Protein AF-A0A5R9L4I1-F1 (afdb_monomer_lite)

Structure (mmCIF, N/CA/C/O backbone):
data_AF-A0A5R9L4I1-F1
#
_entry.id   AF-A0A5R9L4I1-F1
#
loop_
_atom_site.group_PDB
_atom_site.id
_atom_site.type_symbol
_atom_site.label_atom_id
_atom_site.label_alt_id
_atom_site.label_comp_id
_atom_site.label_asym_id
_atom_site.label_entity_id
_atom_site.label_seq_id
_atom_site.pdbx_PDB_ins_code
_atom_site.Cartn_x
_atom_site.Cartn_y
_atom_site.Cartn_z
_atom_site.occupancy
_atom_site.B_iso_or_equiv
_atom_site.auth_seq_id
_atom_site.auth_comp_id
_atom_site.auth_asym_id
_atom_site.auth_atom_id
_atom_site.pdbx_PDB_model_num
ATOM 1 N N . MET A 1 1 ? -6.259 -17.567 17.621 1.00 64.69 1 MET A N 1
ATOM 2 C CA . MET A 1 1 ? -7.019 -17.198 16.410 1.00 64.69 1 MET A CA 1
ATOM 3 C C . MET A 1 1 ? -6.577 -15.805 16.009 1.00 64.69 1 MET A C 1
ATOM 5 O O . MET A 1 1 ? -6.656 -14.917 16.851 1.00 64.69 1 MET A O 1
ATOM 9 N N . THR A 1 2 ? -6.075 -15.636 14.792 1.00 69.19 2 THR A N 1
ATOM 10 C CA . THR A 1 2 ? -5.610 -14.342 14.271 1.00 69.19 2 THR A CA 1
ATOM 11 C C . THR A 1 2 ? -6.643 -13.841 13.271 1.00 69.19 2 THR A C 1
ATOM 13 O O . THR A 1 2 ? -7.055 -14.601 12.399 1.00 69.19 2 THR A O 1
ATOM 16 N N . TYR A 1 3 ? -7.086 -12.593 13.415 1.00 75.25 3 TYR A N 1
ATOM 17 C CA . TYR A 1 3 ? -8.052 -11.969 12.513 1.00 75.25 3 TYR A CA 1
ATOM 18 C C . TYR A 1 3 ? -7.329 -10.938 11.649 1.00 75.25 3 TYR A C 1
ATOM 20 O O . TYR A 1 3 ? -6.651 -10.067 12.190 1.00 75.25 3 TYR A O 1
ATOM 28 N N . LYS A 1 4 ? -7.490 -11.017 10.323 1.00 80.75 4 LYS A N 1
ATOM 29 C CA . LYS A 1 4 ? -7.119 -9.927 9.412 1.00 80.75 4 LYS A CA 1
ATOM 30 C C . LYS A 1 4 ? -8.356 -9.058 9.205 1.00 80.75 4 LYS A C 1
ATOM 32 O O . LYS A 1 4 ? -9.328 -9.515 8.612 1.00 80.75 4 LYS A O 1
ATOM 37 N N . ILE A 1 5 ? -8.331 -7.834 9.727 1.00 81.00 5 ILE A N 1
ATOM 38 C CA . ILE A 1 5 ? -9.404 -6.848 9.556 1.00 81.00 5 ILE A CA 1
ATOM 39 C C . ILE A 1 5 ? -8.818 -5.682 8.768 1.00 81.00 5 ILE A C 1
ATOM 41 O O . ILE A 1 5 ? -7.842 -5.074 9.199 1.00 81.00 5 ILE A O 1
ATOM 45 N N . VAL A 1 6 ? -9.395 -5.397 7.602 1.00 81.06 6 VAL A N 1
ATOM 46 C CA . VAL A 1 6 ? -9.014 -4.239 6.790 1.00 81.06 6 VAL A CA 1
ATOM 47 C C . VAL A 1 6 ? -9.840 -3.052 7.268 1.00 81.06 6 VAL A C 1
ATOM 49 O O . VAL A 1 6 ? -11.062 -3.057 7.135 1.00 81.06 6 VAL A O 1
ATOM 52 N N . CYS A 1 7 ? -9.176 -2.052 7.840 1.00 83.12 7 CYS A N 1
ATOM 53 C CA . CYS A 1 7 ? -9.816 -0.850 8.360 1.00 83.12 7 CYS A CA 1
ATOM 54 C C . CYS A 1 7 ? -9.300 0.377 7.597 1.00 83.12 7 CYS A C 1
ATOM 56 O O . CYS A 1 7 ? -8.091 0.482 7.384 1.00 83.12 7 CYS A O 1
ATOM 58 N N . PRO A 1 8 ? -10.173 1.317 7.197 1.00 83.06 8 PRO A N 1
ATOM 59 C CA . PRO A 1 8 ? -9.726 2.561 6.588 1.00 83.06 8 PRO A CA 1
ATOM 60 C C . PRO A 1 8 ? -8.995 3.430 7.618 1.00 83.06 8 PRO A C 1
ATOM 62 O O . PRO A 1 8 ? -9.399 3.507 8.780 1.00 83.06 8 PRO A O 1
ATOM 65 N N . VAL A 1 9 ? -7.951 4.124 7.169 1.00 85.00 9 VAL A N 1
ATOM 66 C CA . VAL A 1 9 ? -7.280 5.166 7.953 1.00 85.00 9 VAL A CA 1
ATOM 67 C C . VAL A 1 9 ? -7.997 6.490 7.696 1.00 85.00 9 VAL A C 1
ATOM 69 O O . VAL A 1 9 ? -8.077 6.941 6.554 1.00 85.00 9 VAL A O 1
ATOM 72 N N . GLN A 1 10 ? -8.522 7.124 8.743 1.00 90.00 10 GLN A N 1
ATOM 73 C CA . GLN A 1 10 ? -9.160 8.443 8.666 1.00 90.00 10 GLN A CA 1
ATOM 74 C C . GLN A 1 10 ? -8.562 9.352 9.737 1.00 90.00 10 GLN A C 1
ATOM 76 O O . GLN A 1 10 ? -8.541 8.986 10.905 1.00 90.00 10 GLN A O 1
ATOM 81 N N . ASN A 1 11 ? -8.053 10.527 9.352 1.00 91.62 11 ASN A N 1
ATOM 82 C CA . ASN A 1 11 ? -7.403 11.476 10.271 1.00 91.62 11 ASN A CA 1
ATOM 83 C C . ASN A 1 11 ? -6.292 10.844 11.132 1.00 91.62 11 ASN A C 1
ATOM 85 O O . ASN A 1 11 ? -6.197 11.118 12.326 1.00 91.62 11 ASN A O 1
ATOM 89 N N . ASN A 1 12 ? -5.465 9.980 10.529 1.00 86.81 12 ASN A N 1
ATOM 90 C CA . ASN A 1 12 ? -4.418 9.223 11.226 1.00 86.81 12 ASN A CA 1
ATOM 91 C C . ASN A 1 12 ? -4.953 8.332 12.371 1.00 86.81 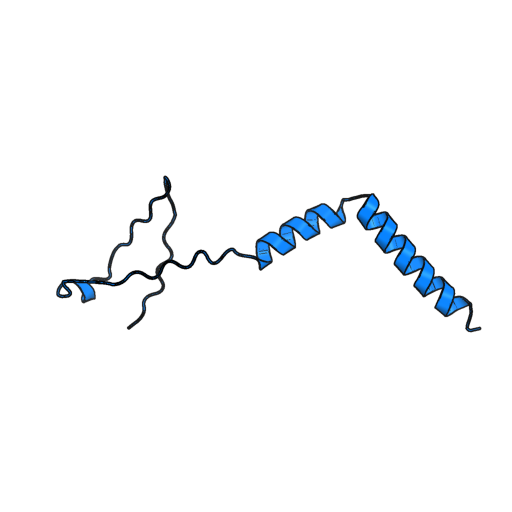12 ASN A C 1
ATOM 93 O O . ASN A 1 12 ? -4.261 8.069 13.352 1.00 86.81 12 ASN A O 1
ATOM 97 N N . GLN A 1 13 ? -6.207 7.889 12.261 1.00 87.75 13 GLN A N 1
ATOM 98 C CA . GLN A 1 13 ? -6.856 6.983 13.200 1.00 87.75 13 GLN A CA 1
ATOM 99 C C . GLN A 1 13 ? -7.407 5.763 12.466 1.00 87.75 13 GLN A C 1
ATOM 101 O O . GLN A 1 13 ? -7.845 5.845 11.317 1.00 87.75 13 GLN A O 1
ATOM 106 N N . VAL A 1 14 ? -7.407 4.630 13.167 1.00 87.44 14 VAL A N 1
ATOM 107 C CA . VAL A 1 14 ? -8.013 3.376 12.721 1.00 87.44 14 VAL A CA 1
ATOM 108 C C . VAL A 1 14 ? -9.000 2.928 13.792 1.00 87.44 14 VAL A C 1
ATOM 110 O O . VAL A 1 14 ? -8.621 2.737 14.947 1.00 87.44 14 VAL A O 1
ATOM 113 N N . ILE A 1 15 ? -10.267 2.756 13.414 1.00 88.94 15 ILE A N 1
ATOM 114 C CA . ILE A 1 15 ? -11.309 2.231 14.303 1.00 88.94 15 ILE A CA 1
ATOM 115 C C . ILE A 1 15 ? -11.535 0.764 13.945 1.00 88.94 15 ILE A C 1
ATOM 117 O O . ILE A 1 15 ? -12.020 0.452 12.861 1.00 88.94 15 ILE A O 1
ATOM 121 N N . VAL A 1 16 ? -11.186 -0.139 14.863 1.00 87.38 16 VAL A N 1
ATOM 122 C CA . VAL A 1 16 ? -11.360 -1.586 14.687 1.00 87.38 16 VAL A CA 1
ATOM 123 C C . VAL A 1 16 ? -12.569 -2.051 15.491 1.00 87.38 16 VAL A C 1
ATOM 125 O O . VAL A 1 16 ? -12.578 -1.967 16.719 1.00 87.38 16 VAL A O 1
ATOM 128 N N . THR A 1 17 ? -13.588 -2.582 14.817 1.00 87.25 17 THR A N 1
ATOM 129 C CA . THR A 1 17 ? -14.702 -3.257 15.493 1.00 87.25 17 THR A CA 1
ATOM 130 C C . THR A 1 17 ? -14.324 -4.710 15.768 1.00 87.25 17 THR A C 1
ATOM 132 O O . THR A 1 17 ? -14.125 -5.494 14.842 1.00 87.25 17 THR A O 1
ATOM 135 N N . LEU A 1 18 ? -14.209 -5.074 17.047 1.00 86.00 18 LEU A N 1
ATOM 136 C CA . LEU A 1 18 ? -13.869 -6.441 17.442 1.00 86.00 18 LEU A CA 1
ATOM 137 C C . LEU A 1 18 ? -15.046 -7.402 17.174 1.00 86.00 18 LEU A C 1
ATOM 139 O O . LEU A 1 18 ? -16.195 -7.036 17.439 1.00 86.00 18 LEU A O 1
ATOM 143 N N . PRO A 1 19 ? -14.786 -8.638 16.702 1.00 85.25 19 PRO A N 1
ATOM 144 C CA . PRO A 1 19 ? -15.827 -9.645 16.519 1.00 85.25 19 PRO A CA 1
ATOM 145 C C . PRO A 1 19 ? -16.589 -9.965 17.821 1.00 85.25 19 PRO A C 1
ATOM 147 O O . PRO A 1 19 ? -16.015 -9.847 18.909 1.00 85.25 19 PRO A O 1
ATOM 150 N N . PRO A 1 20 ? -17.848 -10.444 17.742 1.00 83.88 20 PRO A N 1
ATOM 151 C CA . PRO A 1 20 ? -18.678 -10.743 18.917 1.00 83.88 20 PRO A CA 1
ATOM 152 C C . PRO A 1 20 ? -18.026 -11.698 19.929 1.00 83.88 20 PRO A C 1
ATOM 154 O O . PRO A 1 20 ? -18.244 -11.568 21.134 1.00 83.88 20 PRO A O 1
ATOM 157 N N . ASP A 1 21 ? -17.173 -12.605 19.455 1.00 82.94 21 ASP A N 1
ATOM 158 C CA . ASP A 1 21 ? -16.480 -13.614 20.267 1.00 82.94 21 ASP A CA 1
ATOM 159 C C . ASP A 1 21 ? -15.457 -13.014 21.250 1.00 82.94 21 ASP A C 1
ATOM 161 O O . ASP A 1 21 ? -15.012 -13.677 22.191 1.00 82.94 21 ASP A O 1
ATOM 165 N N . PHE A 1 22 ? -15.100 -11.737 21.079 1.00 81.19 22 PHE A N 1
ATOM 166 C CA . PHE A 1 22 ? -14.202 -11.013 21.979 1.00 81.19 22 PHE A CA 1
ATOM 167 C C . PHE A 1 22 ? -14.904 -10.402 23.194 1.00 81.19 22 PHE A C 1
ATOM 169 O O . PHE A 1 22 ? -14.212 -9.899 24.077 1.00 81.19 22 PHE A O 1
ATOM 176 N N . ARG A 1 23 ? -16.240 -10.484 23.307 1.00 78.56 23 ARG A N 1
ATOM 177 C CA . ARG A 1 23 ? -17.012 -9.877 24.415 1.00 78.56 23 ARG A CA 1
ATOM 178 C C . ARG A 1 23 ? -16.511 -10.239 25.821 1.00 78.56 23 ARG A C 1
ATOM 180 O O . ARG A 1 23 ? -16.644 -9.431 26.730 1.00 78.56 23 ARG A O 1
ATOM 187 N N . ASN A 1 24 ? -15.902 -11.415 25.994 1.00 81.94 24 ASN A N 1
ATOM 188 C CA . ASN A 1 24 ? -15.381 -11.889 27.285 1.00 81.94 24 ASN A CA 1
ATOM 189 C C . ASN A 1 24 ? -13.856 -11.729 27.442 1.00 81.94 24 ASN A C 1
ATOM 191 O O . ASN A 1 24 ? -13.279 -12.196 28.427 1.00 81.94 24 ASN A O 1
ATOM 195 N N . LYS A 1 25 ? -13.169 -11.117 26.471 1.00 81.00 25 LYS A N 1
ATOM 196 C CA . LYS A 1 25 ? -11.720 -10.892 26.508 1.00 81.00 25 LYS A CA 1
ATOM 197 C C . LYS A 1 25 ? -11.447 -9.476 27.012 1.00 81.00 25 LYS A C 1
ATOM 199 O O . LYS A 1 25 ? -11.942 -8.507 26.456 1.00 81.00 25 LYS A O 1
ATOM 204 N N . LYS A 1 26 ? -10.646 -9.359 28.075 1.00 82.06 26 LYS A N 1
ATOM 205 C CA . LYS A 1 26 ? -10.310 -8.069 28.710 1.00 82.06 26 LYS A CA 1
ATOM 206 C C . LYS A 1 26 ? -9.180 -7.312 28.010 1.00 82.06 26 LYS A C 1
ATOM 208 O O . LYS A 1 26 ? -8.988 -6.133 28.273 1.00 82.06 26 LYS A O 1
ATOM 213 N N . GLN A 1 27 ? -8.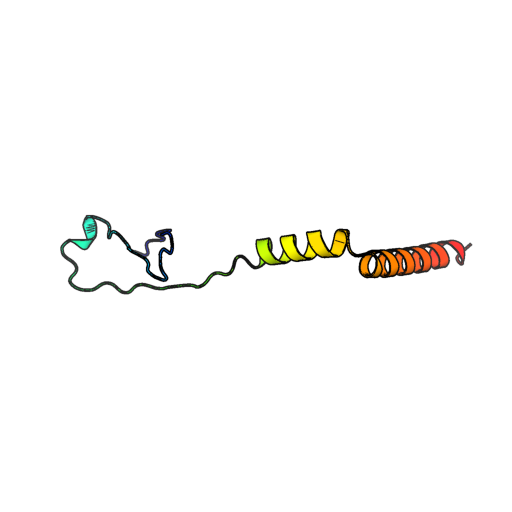420 -7.994 27.156 1.00 83.75 27 GLN A N 1
ATOM 214 C CA . GLN A 1 27 ? -7.272 -7.433 26.461 1.00 83.75 27 GLN A CA 1
ATOM 215 C C . GLN A 1 27 ? -7.135 -8.082 25.087 1.00 83.75 27 GLN A C 1
ATOM 217 O O . GLN A 1 27 ? -7.363 -9.285 24.929 1.00 83.75 27 GLN A O 1
ATOM 222 N N . VAL A 1 28 ? -6.750 -7.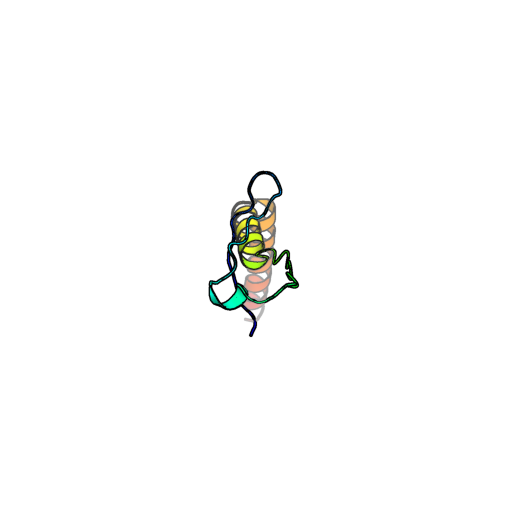269 24.110 1.00 82.94 28 VAL A N 1
ATOM 223 C CA . VAL A 1 28 ? -6.402 -7.683 22.753 1.00 82.94 28 VAL A CA 1
ATOM 224 C C . VAL A 1 28 ? -5.119 -6.978 22.339 1.00 82.94 28 VAL A C 1
ATOM 226 O O . VAL A 1 28 ? -4.899 -5.823 22.696 1.00 82.94 28 VAL A O 1
ATOM 229 N N . THR A 1 29 ? -4.281 -7.685 21.590 1.00 84.94 29 THR A N 1
ATOM 230 C CA . THR A 1 29 ? -3.078 -7.131 20.967 1.00 84.94 29 THR A CA 1
ATOM 231 C C . THR A 1 29 ? -3.386 -6.876 19.501 1.00 84.94 29 THR A C 1
ATOM 233 O O . THR A 1 29 ? -3.873 -7.773 18.812 1.00 84.94 29 THR A O 1
ATOM 236 N N . ILE A 1 30 ? -3.117 -5.659 19.035 1.00 84.25 30 ILE A N 1
ATOM 237 C CA . ILE A 1 30 ? -3.262 -5.271 17.631 1.00 84.25 30 ILE A CA 1
ATOM 238 C C . ILE A 1 30 ? -1.865 -5.242 17.017 1.00 84.25 30 ILE A C 1
ATOM 240 O O . ILE A 1 30 ? -0.968 -4.600 17.559 1.00 84.25 30 ILE A O 1
ATOM 244 N N . TYR A 1 31 ? -1.696 -5.936 15.894 1.00 83.44 31 TYR A N 1
ATOM 245 C CA . TYR A 1 31 ? -0.509 -5.828 15.053 1.00 83.44 31 TYR A CA 1
ATOM 246 C C . TYR A 1 31 ? -0.842 -4.868 13.917 1.00 83.44 31 TYR A C 1
ATOM 248 O O . TYR A 1 31 ? -1.780 -5.117 13.160 1.00 83.44 31 TYR A O 1
ATOM 256 N N . VAL A 1 32 ? -0.115 -3.756 13.851 1.00 79.88 32 VAL A N 1
ATOM 257 C CA . VAL A 1 32 ? -0.194 -2.813 12.737 1.00 79.88 32 VAL A CA 1
ATOM 258 C C . VAL A 1 32 ? 1.012 -3.092 11.861 1.00 79.88 32 VAL A C 1
ATOM 260 O O . VAL A 1 32 ? 2.144 -2.932 12.310 1.00 79.88 32 VAL A O 1
ATOM 263 N N . ASP A 1 33 ? 0.739 -3.559 10.654 1.00 76.62 33 ASP A N 1
ATOM 264 C CA . ASP A 1 33 ? 1.726 -3.677 9.594 1.00 76.62 33 ASP A CA 1
ATOM 265 C C . ASP A 1 33 ? 1.476 -2.516 8.636 1.00 76.62 33 ASP A C 1
ATOM 267 O O . ASP A 1 33 ? 0.324 -2.263 8.263 1.00 76.62 33 ASP A O 1
ATOM 271 N N . ASP A 1 34 ? 2.522 -1.764 8.312 1.00 72.56 34 ASP A N 1
ATOM 272 C CA . ASP A 1 34 ? 2.419 -0.642 7.392 1.00 72.56 34 ASP A CA 1
ATOM 273 C C . ASP A 1 34 ? 2.386 -1.093 5.931 1.00 72.56 34 ASP A C 1
ATOM 275 O O . ASP A 1 34 ? 2.291 -0.193 5.098 1.00 72.56 34 ASP A O 1
ATOM 279 N N . GLU A 1 35 ? 2.412 -2.421 5.658 1.00 64.19 35 GLU A N 1
ATOM 280 C CA . GLU A 1 35 ? 2.353 -3.110 4.352 1.00 64.19 35 GLU A CA 1
ATOM 281 C C . GLU A 1 35 ? 2.154 -2.119 3.207 1.00 64.19 35 GLU A C 1
ATOM 283 O O . GLU A 1 35 ? 1.070 -1.925 2.646 1.00 64.19 35 GLU A O 1
ATOM 288 N N . ILE A 1 36 ? 3.252 -1.434 2.897 1.00 64.88 36 ILE A N 1
ATOM 289 C CA . ILE A 1 36 ? 3.304 -0.523 1.780 1.00 64.88 36 ILE A CA 1
ATOM 290 C C . ILE A 1 36 ? 3.107 -1.433 0.575 1.00 64.88 36 ILE A C 1
ATOM 292 O O . ILE A 1 36 ? 3.844 -2.409 0.420 1.00 64.88 36 ILE A O 1
ATOM 296 N N . ASP A 1 37 ? 2.105 -1.170 -0.268 1.00 72.06 37 ASP A N 1
ATOM 297 C CA . ASP A 1 37 ? 1.938 -1.923 -1.510 1.00 72.06 37 ASP A CA 1
ATOM 298 C C . ASP A 1 37 ? 3.071 -1.543 -2.475 1.00 72.06 37 ASP A C 1
ATOM 300 O O . ASP A 1 37 ? 2.912 -0.770 -3.422 1.00 72.06 37 ASP A O 1
ATOM 304 N N . ILE A 1 38 ? 4.257 -2.079 -2.190 1.00 80.38 38 ILE A N 1
ATOM 305 C CA . ILE A 1 38 ? 5.506 -1.862 -2.913 1.00 80.38 38 ILE A CA 1
ATOM 306 C C . ILE A 1 38 ? 5.315 -2.273 -4.371 1.00 80.38 38 ILE A C 1
ATOM 308 O O . ILE A 1 38 ? 5.916 -1.680 -5.266 1.00 80.38 38 ILE A O 1
ATOM 312 N N . ARG A 1 39 ? 4.452 -3.262 -4.641 1.00 79.31 39 ARG A N 1
ATOM 313 C CA . ARG A 1 39 ? 4.139 -3.692 -6.003 1.00 79.31 39 ARG A CA 1
ATOM 314 C C . ARG A 1 39 ? 3.383 -2.603 -6.757 1.00 79.31 39 ARG A C 1
ATOM 316 O O . ARG A 1 39 ? 3.783 -2.282 -7.877 1.00 79.31 39 ARG A O 1
ATOM 323 N N . SER A 1 40 ? 2.336 -2.035 -6.166 1.00 79.75 40 SER A N 1
ATOM 324 C CA . SER A 1 40 ? 1.590 -0.933 -6.783 1.00 79.75 40 SER A CA 1
ATOM 325 C C . SER A 1 40 ? 2.443 0.325 -6.919 1.00 79.75 40 SER A C 1
ATOM 327 O O . SER A 1 40 ? 2.464 0.924 -7.991 1.00 79.75 40 SER A O 1
ATOM 329 N N . GLN A 1 41 ? 3.248 0.665 -5.909 1.00 84.06 41 GLN A N 1
ATOM 330 C CA . GLN A 1 41 ? 4.177 1.797 -5.996 1.00 84.06 41 GLN A CA 1
ATOM 331 C C . GLN A 1 41 ? 5.224 1.611 -7.097 1.00 84.06 41 GLN A C 1
ATOM 333 O O . GLN A 1 41 ? 5.462 2.520 -7.892 1.00 84.06 41 GLN A O 1
ATOM 338 N N . LYS A 1 42 ? 5.819 0.416 -7.202 1.00 86.88 42 LYS A N 1
ATOM 339 C CA . LYS A 1 42 ? 6.755 0.086 -8.283 1.00 86.88 42 LYS A CA 1
ATOM 340 C C . LYS A 1 42 ? 6.082 0.199 -9.650 1.00 86.88 42 LYS A C 1
ATOM 342 O O . LYS A 1 42 ? 6.680 0.752 -10.568 1.00 86.88 42 LYS A O 1
ATOM 347 N N . LEU A 1 43 ? 4.849 -0.292 -9.790 1.00 88.00 43 LEU A N 1
ATOM 348 C CA . LEU A 1 43 ? 4.077 -0.167 -11.029 1.00 88.00 43 LEU A CA 1
ATOM 349 C C . LEU A 1 43 ? 3.827 1.295 -11.404 1.00 88.00 43 LEU A C 1
ATOM 351 O O . LEU A 1 43 ? 3.939 1.643 -12.578 1.00 88.00 43 LEU A O 1
ATOM 355 N N . ASP A 1 44 ? 3.520 2.155 -10.439 1.00 89.19 44 ASP A N 1
ATOM 356 C CA . ASP A 1 44 ? 3.291 3.573 -10.707 1.00 89.19 44 ASP A CA 1
ATOM 357 C C . ASP A 1 44 ? 4.575 4.300 -11.115 1.00 89.19 44 ASP A C 1
ATOM 359 O O . ASP A 1 44 ? 4.563 5.054 -12.089 1.00 89.19 44 ASP A O 1
ATOM 363 N N . ILE A 1 45 ? 5.707 3.994 -10.476 1.00 91.44 45 ILE A N 1
ATOM 364 C CA . ILE A 1 45 ? 7.018 4.519 -10.885 1.00 91.44 45 ILE A CA 1
ATOM 365 C C . ILE A 1 45 ? 7.373 4.045 -12.303 1.00 91.44 45 ILE A C 1
ATOM 367 O O . ILE A 1 45 ? 7.819 4.843 -13.126 1.00 91.44 45 ILE A O 1
ATOM 371 N N . MET A 1 46 ? 7.112 2.777 -12.638 1.00 90.31 46 MET A N 1
ATOM 372 C CA . MET A 1 46 ? 7.343 2.252 -13.990 1.00 90.31 46 MET A CA 1
ATOM 373 C C . MET A 1 46 ? 6.477 2.947 -15.048 1.00 90.31 46 MET A C 1
ATOM 375 O O . MET A 1 46 ? 6.959 3.208 -16.148 1.00 90.31 46 MET A O 1
ATOM 379 N N . LYS A 1 47 ? 5.219 3.293 -14.738 1.00 91.56 47 LYS A N 1
ATOM 380 C CA . LYS A 1 47 ? 4.360 4.065 -15.658 1.00 91.56 47 LYS A CA 1
ATOM 381 C C . LYS A 1 47 ? 4.916 5.461 -15.935 1.00 91.56 47 LYS A C 1
ATOM 383 O O . LYS A 1 47 ? 4.726 5.970 -17.038 1.00 91.56 47 LYS A O 1
ATOM 388 N N . ILE A 1 48 ? 5.548 6.082 -14.939 1.00 92.12 48 ILE A N 1
ATOM 389 C CA . ILE A 1 48 ? 6.202 7.386 -15.093 1.00 92.12 48 ILE A CA 1
ATOM 390 C C . ILE A 1 48 ? 7.435 7.228 -15.986 1.00 92.12 48 ILE A C 1
ATOM 392 O O . ILE A 1 48 ? 7.534 7.918 -16.998 1.00 92.12 48 ILE A O 1
ATOM 396 N N . ALA A 1 49 ? 8.308 6.264 -15.678 1.00 91.75 49 ALA A N 1
ATOM 397 C CA . ALA A 1 49 ? 9.514 5.984 -16.460 1.00 91.75 49 ALA A CA 1
ATOM 398 C C . ALA A 1 49 ? 9.204 5.639 -17.928 1.00 91.75 49 ALA A C 1
ATOM 400 O O . ALA A 1 49 ? 9.886 6.107 -18.829 1.00 91.75 49 ALA A O 1
ATOM 401 N N . ALA A 1 50 ? 8.115 4.912 -18.201 1.00 90.94 50 ALA A N 1
ATOM 402 C CA . ALA A 1 50 ? 7.694 4.573 -19.564 1.00 90.94 50 ALA A CA 1
ATOM 403 C C . ALA A 1 50 ? 7.358 5.792 -20.449 1.00 90.94 50 ALA A C 1
ATOM 405 O O . ALA A 1 50 ? 7.248 5.654 -21.666 1.00 90.94 50 ALA A O 1
ATOM 406 N N . LYS A 1 51 ? 7.158 6.973 -19.854 1.00 92.38 51 LYS A N 1
ATOM 407 C CA . LYS A 1 51 ? 6.932 8.238 -20.569 1.00 92.38 51 LYS A CA 1
ATOM 408 C C . LYS A 1 51 ? 8.142 9.169 -20.516 1.00 92.38 51 LYS A C 1
ATOM 410 O O . LYS A 1 51 ? 8.103 10.227 -21.142 1.00 92.38 51 LYS A O 1
ATOM 415 N N . ASP A 1 52 ? 9.173 8.810 -19.759 1.00 94.31 52 ASP A N 1
ATOM 416 C CA . ASP A 1 52 ? 10.352 9.637 -19.561 1.00 94.31 52 ASP A CA 1
ATOM 417 C C . ASP A 1 52 ? 11.278 9.557 -20.794 1.00 94.31 52 ASP A C 1
ATOM 419 O O . ASP A 1 52 ? 11.693 8.461 -21.183 1.00 94.31 52 ASP A O 1
ATOM 423 N N . PRO A 1 53 ? 11.600 10.689 -21.450 1.00 92.75 53 PRO A N 1
ATOM 424 C CA . PRO A 1 53 ? 12.405 10.679 -22.668 1.00 92.75 53 PRO A CA 1
ATOM 425 C C . PRO A 1 53 ? 13.837 10.179 -22.473 1.00 92.75 53 PRO A C 1
ATOM 427 O O . PRO A 1 53 ? 14.390 9.614 -23.417 1.00 92.75 53 PRO A O 1
ATOM 430 N N . LEU A 1 54 ? 14.425 10.398 -21.292 1.00 92.81 54 LEU A N 1
ATOM 431 C CA . LEU A 1 54 ? 15.783 9.964 -20.974 1.00 92.81 54 LEU A CA 1
ATOM 432 C C . LEU A 1 54 ? 15.794 8.448 -20.771 1.00 92.81 54 LEU A C 1
ATOM 434 O O . LEU A 1 54 ? 16.542 7.752 -21.444 1.00 92.81 54 LEU A O 1
ATOM 438 N N . PHE A 1 55 ? 14.850 7.925 -19.988 1.00 91.88 55 PHE A N 1
ATOM 439 C CA . PHE A 1 55 ? 14.666 6.482 -19.819 1.00 91.88 55 PHE A CA 1
ATOM 440 C C . PHE A 1 55 ? 14.431 5.761 -21.157 1.00 91.88 55 PHE A C 1
ATOM 442 O O . PHE A 1 55 ? 14.994 4.700 -21.417 1.00 91.88 55 PHE A O 1
ATOM 449 N N . LEU A 1 56 ? 13.618 6.338 -22.047 1.00 93.12 56 LEU A N 1
ATOM 450 C CA . LEU A 1 56 ? 13.381 5.779 -23.381 1.00 93.12 56 LEU A CA 1
ATOM 451 C C . LEU A 1 56 ? 14.592 5.907 -24.317 1.00 93.12 56 LEU A C 1
ATOM 453 O O . LEU A 1 56 ? 14.709 5.128 -25.264 1.00 93.12 56 LEU A O 1
ATOM 457 N N . ALA A 1 57 ? 15.451 6.911 -24.131 1.00 94.06 57 ALA A N 1
ATOM 458 C CA . ALA A 1 57 ? 16.706 7.018 -24.868 1.00 94.06 57 ALA A CA 1
ATOM 459 C C . ALA A 1 57 ? 17.657 5.888 -24.457 1.00 94.06 57 ALA A C 1
ATOM 461 O O . ALA A 1 57 ? 18.089 5.149 -25.338 1.00 94.06 57 ALA A O 1
ATOM 462 N N . ASP A 1 58 ? 17.835 5.671 -23.154 1.00 93.31 58 ASP A N 1
ATOM 463 C CA . ASP A 1 58 ? 18.682 4.603 -22.610 1.00 93.31 58 ASP A CA 1
ATOM 464 C C . ASP A 1 58 ? 18.219 3.215 -23.091 1.00 93.31 58 ASP A C 1
ATOM 466 O O . ASP A 1 58 ? 19.017 2.391 -23.530 1.00 93.31 58 ASP A O 1
ATOM 470 N N . ILE A 1 59 ? 16.905 2.949 -23.083 1.00 91.62 59 ILE A N 1
ATOM 471 C CA . ILE A 1 59 ? 16.360 1.677 -23.592 1.00 91.62 59 ILE A CA 1
ATOM 472 C C . ILE A 1 59 ? 16.669 1.485 -25.081 1.00 91.62 59 ILE A C 1
ATOM 474 O O . ILE A 1 59 ? 16.998 0.372 -25.494 1.00 91.62 59 ILE A O 1
ATOM 478 N N . ARG A 1 60 ? 16.552 2.545 -25.889 1.00 93.06 60 ARG A N 1
ATOM 479 C CA . ARG A 1 60 ? 16.841 2.482 -27.330 1.00 93.06 60 ARG A CA 1
ATOM 480 C C . ARG A 1 60 ? 18.320 2.269 -27.607 1.00 93.06 60 ARG A C 1
ATOM 482 O O . ARG A 1 60 ? 18.628 1.515 -28.520 1.00 93.06 60 ARG A O 1
ATOM 489 N N . GLU A 1 61 ? 19.193 2.903 -26.835 1.00 92.75 61 GLU A N 1
ATOM 490 C CA . GLU A 1 61 ? 20.639 2.691 -26.906 1.00 92.75 61 GLU A CA 1
ATOM 491 C C . GLU A 1 61 ? 20.978 1.224 -26.638 1.00 92.75 61 GLU A C 1
ATOM 493 O O . GLU A 1 61 ? 21.564 0.573 -27.494 1.00 92.75 61 GLU A O 1
ATOM 498 N N . ILE A 1 62 ? 20.466 0.656 -25.541 1.00 91.25 62 ILE A N 1
ATOM 499 C CA .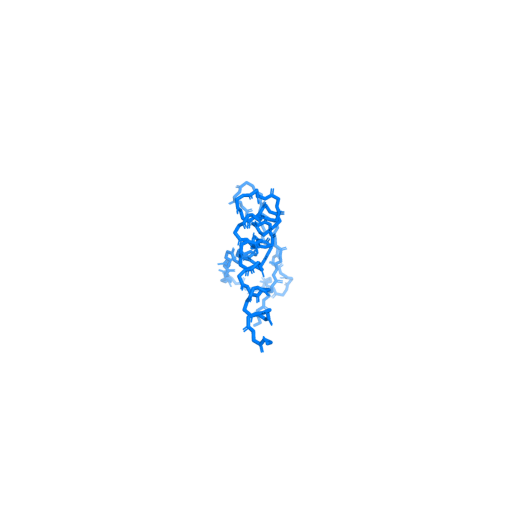 ILE A 1 62 ? 20.670 -0.762 -25.214 1.00 91.25 62 ILE A CA 1
ATOM 500 C C . ILE A 1 62 ? 20.184 -1.674 -26.351 1.00 91.25 62 ILE A C 1
ATOM 502 O O . ILE A 1 62 ? 20.873 -2.622 -26.712 1.00 91.25 62 ILE A O 1
ATOM 506 N N . HIS A 1 63 ? 19.002 -1.413 -26.922 1.00 90.44 63 HIS A N 1
ATOM 507 C CA . HIS A 1 63 ? 18.490 -2.230 -28.031 1.00 90.44 63 HIS A CA 1
ATOM 508 C C . HIS A 1 63 ? 19.373 -2.113 -29.277 1.00 90.44 63 HIS A C 1
ATOM 510 O O . HIS A 1 63 ? 19.664 -3.128 -29.898 1.00 90.44 63 HIS A O 1
ATOM 516 N N . ALA A 1 64 ? 19.836 -0.906 -29.608 1.00 89.38 64 ALA A N 1
ATOM 517 C CA . ALA A 1 64 ? 20.733 -0.685 -30.737 1.00 89.38 64 ALA A CA 1
ATOM 518 C C . ALA A 1 64 ? 22.082 -1.398 -30.551 1.00 89.38 64 ALA A C 1
ATOM 520 O O . ALA A 1 64 ? 22.598 -1.974 -31.508 1.00 89.38 64 ALA A O 1
ATOM 521 N N . ASP A 1 65 ? 22.618 -1.416 -29.329 1.00 88.00 65 ASP A N 1
ATOM 522 C CA . ASP A 1 65 ? 23.842 -2.148 -29.003 1.00 88.00 65 ASP A CA 1
ATOM 523 C C . ASP A 1 65 ? 23.654 -3.655 -29.223 1.00 88.00 65 ASP A C 1
ATOM 525 O O . ASP A 1 65 ? 24.471 -4.285 -29.892 1.00 88.00 65 ASP A O 1
ATOM 529 N N . PHE A 1 66 ? 22.550 -4.240 -28.746 1.00 87.50 66 PHE A N 1
ATOM 530 C CA . PHE A 1 66 ? 22.253 -5.658 -28.983 1.00 87.50 66 PHE A CA 1
ATOM 531 C C . PHE A 1 66 ? 22.029 -5.977 -30.467 1.00 87.50 66 PHE A C 1
ATOM 533 O O . PHE A 1 66 ? 22.602 -6.943 -30.970 1.00 87.50 66 PHE A O 1
ATOM 540 N N . ASP A 1 67 ? 21.270 -5.144 -31.182 1.00 85.31 67 ASP A N 1
ATOM 541 C CA . ASP A 1 67 ? 21.041 -5.313 -32.620 1.00 85.31 67 ASP A CA 1
ATOM 542 C C . ASP A 1 67 ? 22.360 -5.228 -33.407 1.00 85.31 67 ASP A C 1
ATOM 544 O O . ASP A 1 67 ? 22.545 -5.926 -34.406 1.00 85.31 67 ASP A O 1
ATOM 548 N N . SER A 1 68 ? 23.303 -4.383 -32.981 1.00 80.62 68 SER A N 1
ATOM 549 C CA . SER A 1 68 ? 24.608 -4.263 -33.638 1.00 80.62 68 SER A CA 1
ATOM 550 C C . SER A 1 68 ? 25.474 -5.514 -33.455 1.00 80.62 68 SER A C 1
ATOM 552 O O . SER A 1 68 ? 26.090 -5.965 -34.419 1.00 80.62 68 SER A O 1
ATOM 554 N N . ILE A 1 69 ? 25.439 -6.144 -32.277 1.00 79.25 69 ILE A N 1
ATOM 555 C CA . ILE A 1 69 ? 26.169 -7.388 -31.984 1.00 79.25 69 ILE A CA 1
ATOM 556 C C . ILE A 1 69 ? 25.660 -8.548 -32.855 1.00 79.25 69 ILE A C 1
ATOM 558 O O . ILE A 1 69 ? 26.456 -9.324 -33.393 1.00 79.25 69 ILE A O 1
ATOM 562 N N . ASP A 1 70 ? 24.344 -8.650 -33.043 1.00 72.00 70 ASP A N 1
ATOM 563 C CA . ASP A 1 70 ? 23.742 -9.681 -33.898 1.00 72.00 70 ASP A CA 1
ATOM 564 C C . ASP A 1 70 ? 24.109 -9.489 -35.382 1.00 72.00 70 ASP A C 1
ATOM 566 O O . ASP A 1 70 ? 24.252 -10.462 -36.122 1.00 72.00 70 ASP A O 1
ATOM 570 N N . ASN A 1 71 ? 24.324 -8.246 -35.825 1.00 68.19 71 ASN A N 1
ATOM 571 C CA . ASN A 1 71 ? 24.721 -7.936 -37.202 1.00 68.19 71 ASN A CA 1
ATOM 572 C C . ASN A 1 71 ? 26.242 -8.019 -37.449 1.00 68.19 71 ASN A C 1
ATOM 574 O O . ASN A 1 71 ? 26.655 -8.139 -38.601 1.00 68.19 71 ASN A O 1
ATOM 578 N N . GLU A 1 72 ? 27.077 -7.973 -36.407 1.00 61.00 72 GLU A N 1
ATOM 579 C CA . GLU A 1 72 ? 28.538 -8.140 -36.505 1.00 61.00 72 GLU A CA 1
ATOM 580 C C . GLU A 1 72 ? 28.991 -9.612 -36.562 1.00 61.00 72 GLU A C 1
ATOM 582 O O . GLU A 1 72 ? 30.154 -9.892 -36.854 1.00 61.00 72 GLU 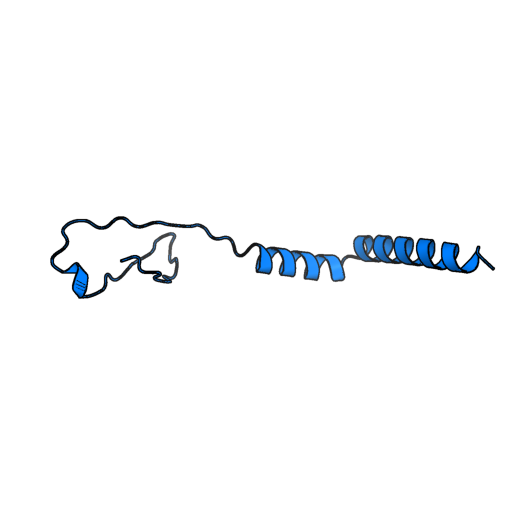A O 1
ATOM 587 N N . THR A 1 73 ? 28.094 -10.569 -36.303 1.00 58.72 73 THR A N 1
ATOM 588 C CA . THR A 1 73 ? 28.408 -12.013 -36.280 1.00 58.72 73 THR A CA 1
ATOM 589 C C . THR A 1 73 ? 28.137 -12.758 -37.602 1.00 58.72 73 THR A C 1
ATOM 591 O O . THR A 1 73 ? 28.157 -13.992 -37.615 1.00 58.72 73 THR A O 1
ATOM 594 N N . LEU A 1 74 ? 27.944 -12.035 -38.716 1.00 49.59 74 LEU A N 1
ATOM 595 C CA . LEU A 1 74 ? 27.749 -12.570 -40.080 1.00 49.59 74 LEU A CA 1
ATOM 596 C C . LEU A 1 74 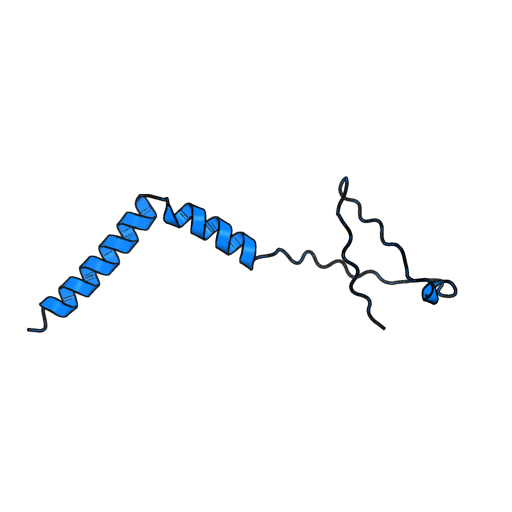? 28.975 -12.401 -40.991 1.00 49.59 74 LEU A C 1
ATOM 598 O O . LEU A 1 74 ? 29.508 -11.275 -41.086 1.00 49.59 74 LEU A O 1
#

Radius of gyration: 25.2 Å; chains: 1; bounding box: 47×29×69 Å

Secondary structure (DSSP, 8-state):
--------EETTEE-----GGGTT-S--PPP------HHHHHHHHHHHHTT-HHHHHHHHHHHHHHHHHHHHT-

Organism: NCBI:txid1979387

Sequence (74 aa):
MTYKIVCPVQNNQVIVTLPPDFRNKKQVTIYVDDEIDIRSQKLDIMKIAAKDPLFLADIREIHADFDSIDNETL

Foldseek 3Di:
DDDDDDFDQDPNDTDDDDDPVCPPPPDDDDDDDPPDVVVVVVVVVVVVLVPDPVSVVVVVVVVVVVVVVVVVVD

pLDDT: mean 83.27, std 9.19, range [49.59, 94.31]